Protein AF-A0A7X3Q468-F1 (afdb_monomer)

Foldseek 3Di:
DQEEEEQCQVVSVVVCVVVVPPDYDYHHDDPPCLQDPPPPHPYYDDDDDPCPSNVVSVHDDDDDDDDDDDDDDDDPDDPDPPVVVVVVVVVVVVVVVVVVVVVVVVVVVVVVVPDD

Secondary structure (DSSP, 8-state):
-EEEEES-HHHHHHHHHHTT-SSEEEEE--S-TTT---TT-SEEE---SSSHHHHHTT-----------------SS---S-HHHHHHHHHHHHHHHHHHHHHHHHHHHHHTTS--

Sequence (116 aa):
PVRIAGEFPGLAEEWARELRLPHTASIPIAGASEAFVPEDADILVEGTETGTSLRVNNLRMLDPFLDSTNCVIAATNPRTSRRDLLDMLLDRLREGVRAAAAGEAEAVAQGAQGGA

Structure (mmCIF, N/CA/C/O backbone):
data_AF-A0A7X3Q468-F1
#
_entry.id   AF-A0A7X3Q468-F1
#
loop_
_atom_site.group_PDB
_atom_site.id
_atom_site.type_symbol
_atom_site.label_atom_id
_atom_site.label_alt_id
_atom_site.label_comp_id
_atom_site.label_asym_id
_atom_site.label_entity_id
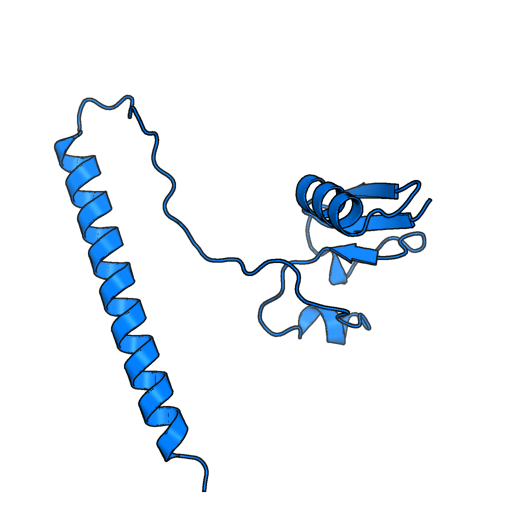_atom_site.label_seq_id
_atom_site.pdbx_PDB_ins_code
_atom_site.Cartn_x
_atom_site.Cartn_y
_atom_site.Cartn_z
_atom_site.occupancy
_atom_site.B_iso_or_equiv
_atom_site.auth_seq_id
_atom_site.auth_comp_id
_atom_site.auth_asym_id
_atom_site.auth_atom_id
_atom_site.pdbx_PDB_model_num
ATOM 1 N N . PRO A 1 1 ? -11.876 9.183 17.957 1.00 88.19 1 PRO A N 1
ATOM 2 C CA . PRO A 1 1 ? -11.430 9.080 16.549 1.00 88.19 1 PRO A CA 1
ATOM 3 C C . PRO A 1 1 ? -11.273 7.601 16.219 1.00 88.19 1 PRO A C 1
ATOM 5 O O . PRO A 1 1 ? -10.890 6.880 17.133 1.00 88.19 1 PRO A O 1
ATOM 8 N N . VAL A 1 2 ? -11.556 7.164 14.991 1.00 94.25 2 VAL A N 1
ATOM 9 C CA . VAL A 1 2 ? -11.207 5.795 14.571 1.00 94.25 2 VAL A CA 1
ATOM 10 C C . VAL A 1 2 ? -9.694 5.729 14.396 1.00 94.25 2 VAL A C 1
ATOM 12 O O . VAL A 1 2 ? -9.128 6.514 13.629 1.00 94.25 2 VAL A O 1
ATOM 15 N N . ARG A 1 3 ? -9.035 4.854 15.148 1.00 95.75 3 ARG A N 1
ATOM 16 C CA . ARG A 1 3 ? -7.579 4.722 15.202 1.00 95.75 3 ARG A CA 1
ATOM 17 C C . ARG A 1 3 ? -7.151 3.578 14.297 1.00 95.75 3 ARG A C 1
ATOM 19 O O . ARG A 1 3 ? -7.456 2.420 14.565 1.00 95.75 3 ARG A O 1
ATOM 26 N N . ILE A 1 4 ? -6.483 3.922 13.204 1.00 95.94 4 ILE A N 1
ATOM 27 C CA . ILE A 1 4 ? -6.081 2.977 12.166 1.00 95.94 4 ILE A CA 1
ATOM 28 C C . ILE A 1 4 ? -4.573 2.807 12.263 1.00 95.94 4 ILE A C 1
ATOM 30 O O . ILE A 1 4 ? -3.833 3.763 12.041 1.00 95.94 4 ILE A O 1
ATOM 34 N N . ALA A 1 5 ? -4.125 1.612 12.617 1.00 96.44 5 ALA A N 1
ATOM 35 C CA . ALA A 1 5 ? -2.715 1.279 12.685 1.00 96.44 5 ALA A CA 1
ATOM 36 C C . ALA A 1 5 ? -2.239 0.592 11.397 1.00 96.44 5 ALA A C 1
ATOM 38 O O . ALA A 1 5 ? -3.041 -0.014 10.687 1.00 96.44 5 ALA A O 1
ATOM 39 N N . GLY A 1 6 ? -0.945 0.671 11.092 1.00 95.25 6 GLY A N 1
ATOM 40 C CA . GLY A 1 6 ? -0.349 -0.080 9.982 1.00 95.25 6 GLY A CA 1
ATOM 41 C C . GLY A 1 6 ? 0.957 0.515 9.464 1.00 95.25 6 GLY A C 1
ATOM 42 O O . GLY A 1 6 ? 1.355 1.615 9.853 1.00 95.25 6 GLY A O 1
ATOM 43 N N . GLU A 1 7 ? 1.612 -0.203 8.551 1.00 94.50 7 GLU A N 1
ATOM 44 C CA . GLU A 1 7 ? 2.857 0.247 7.899 1.00 94.50 7 GLU A CA 1
ATOM 45 C C . GLU A 1 7 ? 2.610 1.252 6.759 1.00 94.50 7 GLU A C 1
ATOM 47 O O . GLU A 1 7 ? 3.532 1.914 6.280 1.00 94.50 7 GLU A O 1
ATOM 52 N N . PHE A 1 8 ? 1.350 1.402 6.335 1.00 92.88 8 PHE A N 1
ATOM 53 C CA . PHE A 1 8 ? 0.954 2.187 5.166 1.00 92.88 8 PHE A CA 1
ATOM 54 C C . PHE A 1 8 ? 0.057 3.377 5.549 1.00 92.88 8 PHE A C 1
ATOM 56 O O . PHE A 1 8 ? -1.129 3.384 5.212 1.00 92.88 8 PHE A O 1
ATOM 63 N N . PRO A 1 9 ? 0.579 4.419 6.227 1.00 91.62 9 PRO A N 1
ATOM 64 C CA . PRO A 1 9 ? -0.243 5.527 6.717 1.00 91.62 9 PRO A CA 1
ATOM 65 C C . PRO A 1 9 ? -1.010 6.245 5.595 1.00 91.62 9 PRO A C 1
ATOM 67 O O . PRO A 1 9 ? -2.167 6.602 5.789 1.00 91.62 9 PRO A O 1
ATOM 70 N N . GLY A 1 10 ? -0.414 6.384 4.403 1.00 93.19 10 GLY A N 1
ATOM 71 C CA . GLY A 1 10 ? -1.095 6.973 3.244 1.00 93.19 10 GLY A CA 1
ATOM 72 C C . GLY A 1 10 ? -2.275 6.137 2.736 1.00 93.19 10 GLY A C 1
ATOM 73 O O . GLY A 1 10 ? -3.328 6.694 2.438 1.00 93.19 10 GLY A O 1
ATOM 74 N N . LEU A 1 11 ? -2.136 4.805 2.700 1.00 93.62 11 LEU A N 1
ATOM 75 C CA . LEU A 1 11 ? -3.239 3.909 2.326 1.00 93.62 11 LEU A CA 1
ATOM 76 C C . LEU A 1 11 ? -4.329 3.889 3.401 1.00 93.62 11 LEU A C 1
ATOM 78 O O . LEU A 1 11 ? -5.507 3.874 3.068 1.00 93.62 11 LEU A O 1
ATOM 82 N N . ALA A 1 12 ? -3.952 3.937 4.681 1.00 92.50 12 ALA A N 1
ATOM 83 C CA . ALA A 1 12 ? -4.903 4.015 5.786 1.00 92.50 12 ALA A CA 1
ATOM 84 C C . ALA A 1 12 ? -5.757 5.293 5.721 1.00 92.50 12 ALA A C 1
ATOM 86 O O . ALA A 1 12 ? -6.974 5.244 5.912 1.00 92.50 12 ALA A O 1
ATOM 87 N N . GLU A 1 13 ? -5.137 6.435 5.420 1.00 91.81 13 GLU A N 1
ATOM 88 C CA . GLU A 1 13 ? -5.839 7.707 5.229 1.00 91.81 13 GLU A CA 1
ATOM 89 C C . GLU A 1 13 ? -6.754 7.685 3.999 1.00 91.81 13 GLU A C 1
ATOM 91 O O . GLU A 1 13 ? -7.897 8.147 4.069 1.00 91.81 13 GLU A O 1
ATOM 96 N N . GLU A 1 14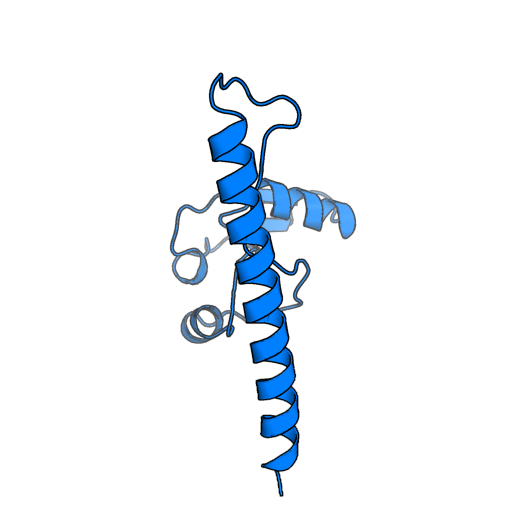 ? -6.281 7.129 2.882 1.00 92.94 14 GLU A N 1
ATOM 97 C CA . GLU A 1 14 ? -7.079 6.976 1.667 1.00 92.94 14 GLU A CA 1
ATOM 98 C C . GLU A 1 14 ? -8.296 6.073 1.89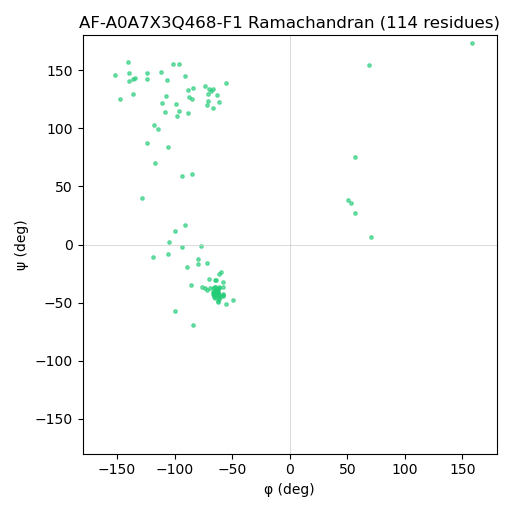1 1.00 92.94 14 GLU A C 1
ATOM 100 O O . GLU A 1 14 ? -9.422 6.492 1.617 1.00 92.94 14 GLU A O 1
ATOM 105 N N . TRP A 1 15 ? -8.094 4.898 2.482 1.00 92.12 15 TRP A N 1
ATOM 106 C CA . TRP A 1 15 ? -9.157 3.960 2.832 1.00 92.12 15 TRP A CA 1
ATOM 107 C C . TRP A 1 15 ? -10.201 4.596 3.765 1.00 92.12 15 TRP A C 1
ATOM 109 O O . TRP A 1 15 ? -11.409 4.507 3.530 1.00 92.12 15 TRP A O 1
ATOM 119 N N . ALA A 1 16 ? -9.753 5.336 4.786 1.00 93.25 16 ALA A N 1
ATOM 120 C CA . ALA A 1 16 ? -10.651 6.050 5.691 1.00 93.25 16 ALA A CA 1
ATOM 121 C C . ALA A 1 16 ? -11.487 7.123 4.972 1.00 93.25 16 ALA A C 1
ATOM 123 O O . ALA A 1 16 ? -12.672 7.307 5.274 1.00 93.25 16 ALA A O 1
ATOM 124 N N . ARG A 1 17 ? -10.877 7.826 4.009 1.00 92.75 17 ARG A N 1
ATOM 125 C CA . ARG A 1 17 ? -11.541 8.832 3.171 1.00 92.75 17 ARG A CA 1
ATOM 126 C C . ARG A 1 17 ? -12.589 8.195 2.260 1.00 92.75 17 ARG A C 1
ATOM 128 O O . ARG A 1 17 ? -13.682 8.750 2.138 1.00 92.75 17 ARG A O 1
ATOM 135 N N . GLU A 1 18 ? -12.288 7.056 1.644 1.00 93.50 18 GLU A N 1
ATOM 136 C CA . GLU A 1 18 ? -13.223 6.322 0.780 1.00 93.50 18 GLU A CA 1
ATOM 137 C C . GLU A 1 18 ? -14.458 5.843 1.546 1.00 93.50 18 GLU A C 1
ATOM 139 O O . GLU A 1 18 ? -15.587 6.034 1.086 1.00 93.50 18 GLU A O 1
ATOM 144 N N . LEU A 1 19 ? -14.259 5.341 2.766 1.00 91.81 19 LEU A N 1
ATOM 145 C CA . LEU A 1 19 ? -15.339 4.947 3.673 1.00 91.81 19 LEU A CA 1
ATOM 146 C C . LEU A 1 19 ? -16.037 6.125 4.366 1.00 91.81 19 LEU A C 1
ATOM 148 O O . LEU A 1 19 ? -16.995 5.923 5.113 1.00 91.81 19 LEU A O 1
ATOM 152 N N . ARG A 1 20 ? -15.588 7.363 4.115 1.00 94.62 20 ARG A N 1
ATOM 153 C CA . ARG A 1 20 ? -16.108 8.596 4.729 1.00 94.62 20 ARG A CA 1
ATOM 154 C C . ARG A 1 20 ? -16.133 8.526 6.258 1.00 94.62 20 ARG A C 1
ATOM 156 O O . ARG A 1 20 ? -17.051 9.061 6.883 1.00 94.62 20 ARG A O 1
ATOM 163 N N . LEU A 1 21 ? -15.137 7.873 6.856 1.00 91.62 21 LEU A N 1
ATOM 164 C CA . LEU A 1 21 ? -15.037 7.747 8.305 1.00 91.62 21 LEU A CA 1
ATOM 165 C C . LEU A 1 21 ? -14.778 9.133 8.918 1.00 91.62 21 LEU A C 1
ATOM 167 O O . LEU A 1 21 ? -13.751 9.754 8.627 1.00 91.62 21 LEU A O 1
ATOM 171 N N . PRO A 1 22 ? -15.689 9.663 9.755 1.00 85.00 22 PRO A N 1
ATOM 172 C CA . PRO A 1 22 ? -15.467 10.943 10.405 1.00 85.00 22 PRO A CA 1
ATOM 173 C C . PRO A 1 22 ? -14.427 10.783 11.519 1.00 85.00 22 PRO A C 1
ATOM 175 O O . PRO A 1 22 ? -14.503 9.857 12.322 1.00 85.00 22 PRO A O 1
ATOM 178 N N . HIS A 1 23 ? -13.492 11.731 11.608 1.00 90.94 23 HIS A N 1
ATOM 179 C CA . HIS A 1 23 ? -12.481 11.803 12.670 1.00 90.94 23 HIS A CA 1
ATOM 180 C C . HIS A 1 23 ? -11.614 10.538 12.793 1.00 90.94 23 HIS A C 1
ATOM 182 O O . HIS A 1 23 ? -11.756 9.770 13.745 1.00 90.94 23 HIS A O 1
ATOM 188 N N . THR A 1 24 ? -10.674 10.349 11.869 1.00 94.19 24 THR A N 1
ATOM 189 C CA . THR A 1 24 ? -9.694 9.254 11.907 1.00 94.19 24 THR A CA 1
ATOM 190 C C . THR A 1 24 ? -8.325 9.722 12.400 1.00 94.19 24 THR A C 1
ATOM 192 O O . THR A 1 24 ? -7.996 10.908 12.336 1.00 94.19 24 THR A O 1
ATOM 195 N N . ALA A 1 25 ? -7.536 8.795 12.940 1.00 94.31 25 ALA A N 1
ATOM 196 C CA . ALA A 1 25 ? -6.141 9.013 13.301 1.00 94.31 25 ALA A CA 1
ATOM 197 C C . ALA A 1 25 ? -5.307 7.810 12.853 1.00 94.31 25 ALA A C 1
ATOM 199 O O . ALA A 1 25 ? -5.659 6.673 13.160 1.00 94.31 25 ALA A O 1
ATOM 200 N N . SER A 1 26 ? -4.209 8.074 12.148 1.00 94.12 26 SER A N 1
ATOM 201 C CA . SER A 1 26 ? -3.268 7.048 11.698 1.00 94.12 26 SER A CA 1
ATOM 202 C C . SER A 1 26 ? -2.191 6.797 12.761 1.00 94.12 26 SER A C 1
ATOM 204 O O . SER A 1 26 ? -1.632 7.753 13.307 1.00 94.12 26 SER A O 1
ATOM 206 N N . ILE A 1 27 ? -1.916 5.527 13.071 1.00 95.38 27 ILE A N 1
ATOM 207 C CA . ILE A 1 27 ? -0.845 5.085 13.975 1.00 95.38 27 ILE A CA 1
ATOM 208 C C . ILE A 1 27 ? 0.183 4.299 13.147 1.00 95.38 27 ILE A C 1
ATOM 210 O O . ILE A 1 27 ? -0.040 3.123 12.851 1.00 95.38 27 ILE A O 1
ATOM 214 N N . PRO A 1 28 ? 1.308 4.912 12.748 1.00 94.44 28 PRO A N 1
ATOM 215 C CA . PRO A 1 28 ? 2.307 4.217 11.951 1.00 94.44 28 PRO A CA 1
ATOM 216 C C . PRO A 1 28 ? 2.994 3.121 12.773 1.00 94.44 28 PRO A C 1
ATOM 218 O O . PRO A 1 28 ? 3.452 3.370 13.890 1.00 94.44 28 PRO A O 1
ATOM 221 N N . ILE A 1 29 ? 3.102 1.928 12.192 1.00 94.38 29 ILE A N 1
ATOM 222 C CA . ILE A 1 29 ? 3.896 0.808 12.709 1.00 94.38 29 ILE A CA 1
ATOM 223 C C . ILE A 1 29 ? 5.075 0.576 11.755 1.00 94.38 29 ILE A C 1
ATOM 225 O O . ILE A 1 29 ? 4.969 0.841 10.560 1.00 94.38 29 ILE A O 1
ATOM 229 N N . ALA A 1 30 ? 6.210 0.116 12.279 1.00 89.94 30 ALA A N 1
ATOM 230 C CA . ALA A 1 30 ? 7.370 -0.254 11.476 1.00 89.94 30 ALA A CA 1
ATOM 231 C C . ALA A 1 30 ? 7.671 -1.745 11.659 1.00 89.94 30 ALA A C 1
ATOM 233 O O . ALA A 1 30 ? 8.258 -2.126 12.674 1.00 89.94 30 ALA A O 1
ATOM 234 N N . GLY A 1 31 ? 7.301 -2.556 10.666 1.00 88.00 31 GLY A N 1
ATOM 235 C CA . GLY A 1 31 ? 7.471 -4.004 10.681 1.00 88.00 31 GLY A CA 1
ATOM 236 C C . GLY A 1 31 ? 6.586 -4.735 11.696 1.00 88.00 31 GLY A C 1
ATOM 237 O O . GLY A 1 31 ? 6.225 -4.204 12.748 1.00 88.00 31 GLY A O 1
ATOM 238 N N . ALA A 1 32 ? 6.308 -6.007 11.403 1.00 88.25 32 ALA A N 1
ATOM 239 C CA . ALA A 1 32 ? 5.602 -6.936 12.292 1.00 88.25 32 ALA A CA 1
ATOM 240 C C . ALA A 1 32 ? 4.284 -6.367 12.852 1.00 88.25 32 ALA A C 1
ATOM 242 O O . ALA A 1 32 ? 3.947 -6.587 14.022 1.00 88.25 32 ALA A O 1
ATOM 243 N N . SER A 1 33 ? 3.542 -5.624 12.031 1.00 90.94 33 SER A N 1
ATOM 244 C CA . SER A 1 33 ? 2.324 -4.936 12.447 1.00 90.94 33 SER A CA 1
ATOM 245 C C . SER A 1 33 ? 1.233 -5.870 12.948 1.00 90.94 33 SER A C 1
ATOM 247 O O . SER A 1 33 ? 0.471 -5.462 13.823 1.00 90.94 33 SER A O 1
ATOM 249 N N . GLU A 1 34 ? 1.200 -7.135 12.523 1.00 92.50 34 GLU A N 1
ATOM 250 C CA . GLU A 1 34 ? 0.255 -8.112 13.072 1.00 92.50 34 GLU A CA 1
ATOM 251 C C . GLU A 1 34 ? 0.573 -8.511 14.517 1.00 92.50 34 GLU A C 1
ATOM 253 O O . GLU A 1 34 ? -0.337 -8.846 15.269 1.00 92.50 34 GLU A O 1
ATOM 258 N N . ALA A 1 35 ? 1.850 -8.488 14.912 1.00 92.19 35 ALA A N 1
ATOM 259 C CA . ALA A 1 35 ? 2.296 -8.887 16.250 1.00 92.19 35 ALA A CA 1
ATOM 260 C C . ALA A 1 35 ? 2.293 -7.726 17.257 1.00 92.19 35 ALA A C 1
ATOM 262 O O . ALA A 1 35 ? 2.291 -7.956 18.467 1.00 92.19 35 ALA A O 1
ATOM 263 N N . PHE A 1 36 ? 2.299 -6.485 16.764 1.00 91.88 36 PHE A N 1
ATOM 264 C CA . PHE A 1 36 ? 2.429 -5.274 17.576 1.00 91.88 36 PHE A CA 1
ATOM 265 C C . PHE A 1 36 ? 1.324 -4.255 17.286 1.00 91.88 36 PHE A C 1
ATOM 267 O O . PHE A 1 36 ? 1.579 -3.051 17.245 1.00 91.88 36 PHE A O 1
ATOM 274 N N . VAL A 1 37 ? 0.087 -4.728 17.104 1.00 95.00 37 VAL A N 1
ATOM 275 C CA . VAL A 1 37 ? -1.082 -3.843 17.019 1.00 95.00 37 VAL A CA 1
ATOM 276 C C . VAL A 1 37 ? -1.213 -3.068 18.339 1.00 95.00 37 VAL A C 1
ATOM 278 O O . VAL A 1 37 ? -1.313 -3.700 19.396 1.00 95.00 37 VAL A O 1
ATOM 281 N N . PRO A 1 38 ? -1.207 -1.721 18.318 1.0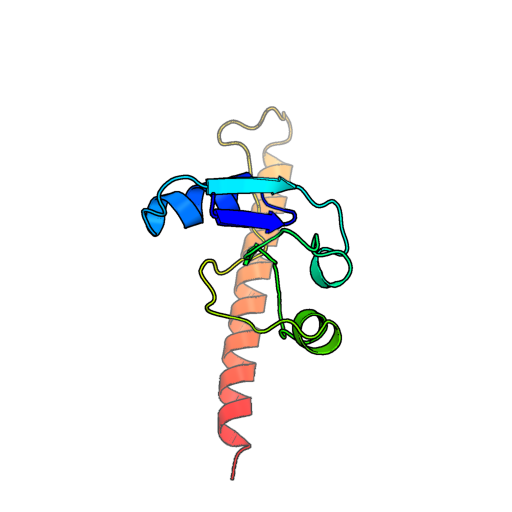0 94.69 38 PRO A N 1
ATOM 282 C CA . PRO A 1 38 ? -1.449 -0.920 19.510 1.00 94.69 38 PRO A CA 1
ATOM 283 C C . PRO A 1 38 ? -2.783 -1.290 20.157 1.00 94.69 38 PRO A C 1
ATOM 285 O O . PRO A 1 38 ? -3.784 -1.469 19.467 1.00 94.69 38 PRO A O 1
ATOM 288 N N . GLU A 1 39 ? -2.814 -1.366 21.486 1.00 94.12 39 GLU A N 1
ATOM 289 C CA . GLU A 1 39 ? -4.026 -1.718 22.243 1.00 94.12 39 GLU A CA 1
ATOM 290 C C . GLU A 1 39 ? -5.190 -0.744 22.013 1.00 94.12 39 GLU A C 1
ATOM 292 O O . GLU A 1 39 ? -6.353 -1.094 22.201 1.00 94.12 39 GLU A O 1
ATOM 297 N N . ASP A 1 40 ? -4.866 0.484 21.614 1.00 94.62 40 ASP A N 1
ATOM 298 C CA . ASP A 1 40 ? -5.803 1.560 21.341 1.00 94.62 40 ASP A CA 1
ATOM 299 C C . ASP A 1 40 ? -6.088 1.735 19.841 1.00 94.62 40 ASP A C 1
ATOM 301 O O . ASP A 1 40 ? -6.670 2.746 19.450 1.00 94.62 40 ASP A O 1
ATOM 305 N N . ALA A 1 41 ? -5.676 0.793 18.989 1.00 95.75 41 ALA A N 1
ATOM 306 C CA . ALA A 1 41 ? -6.065 0.758 17.586 1.00 95.75 41 ALA A CA 1
ATOM 307 C C . ALA A 1 41 ? -7.423 0.060 17.416 1.00 95.75 41 ALA A C 1
ATOM 309 O O . ALA A 1 41 ? -7.662 -1.015 17.962 1.00 95.75 41 ALA A O 1
ATOM 310 N N . ASP A 1 42 ? -8.299 0.651 16.607 1.00 94.50 42 ASP A N 1
ATOM 311 C CA . ASP A 1 42 ? -9.582 0.049 16.237 1.00 94.50 42 ASP A CA 1
ATOM 312 C C . ASP A 1 42 ? -9.429 -0.891 15.029 1.00 94.50 42 ASP A C 1
ATOM 314 O O . ASP A 1 42 ? -10.146 -1.884 14.905 1.00 94.50 42 ASP A O 1
ATOM 318 N N . ILE A 1 43 ? -8.527 -0.547 14.100 1.00 94.06 43 ILE A N 1
ATOM 319 C CA . ILE A 1 43 ? -8.359 -1.214 12.801 1.00 94.06 43 ILE A CA 1
ATOM 320 C C . ILE A 1 43 ? -6.871 -1.334 12.476 1.00 94.06 43 ILE A C 1
ATOM 322 O O . ILE A 1 43 ? -6.114 -0.390 12.698 1.00 94.06 43 ILE A O 1
ATOM 326 N N . LEU A 1 44 ? -6.470 -2.471 11.902 1.00 95.31 44 LEU A N 1
ATOM 327 C CA . LEU A 1 44 ? -5.149 -2.672 11.311 1.00 95.31 44 LEU A CA 1
ATOM 328 C C . LEU A 1 44 ? -5.256 -2.704 9.779 1.00 95.31 44 LEU A C 1
ATOM 330 O O . LEU A 1 44 ? -6.029 -3.489 9.230 1.00 95.31 44 LEU A O 1
ATOM 334 N N . VAL A 1 45 ? -4.448 -1.889 9.101 1.00 94.69 45 VAL A N 1
ATOM 335 C CA . VAL A 1 45 ? -4.181 -1.982 7.661 1.00 94.69 45 VAL A CA 1
ATOM 336 C C . VAL A 1 45 ? -2.884 -2.761 7.466 1.00 94.69 45 VAL A C 1
ATOM 338 O O . VAL A 1 45 ? -1.815 -2.297 7.861 1.00 94.69 45 VAL A O 1
ATOM 341 N N . GLU A 1 46 ? -2.995 -3.935 6.848 1.00 93.31 46 GLU A N 1
ATOM 342 C CA . GLU A 1 46 ? -1.910 -4.905 6.692 1.00 93.31 46 GLU A CA 1
ATOM 343 C C . GLU A 1 46 ? -1.881 -5.475 5.271 1.00 93.31 46 GLU A C 1
ATOM 345 O O . GLU A 1 46 ? -2.931 -5.740 4.679 1.00 93.31 46 GLU A O 1
ATOM 350 N N . GLY A 1 47 ? -0.678 -5.705 4.744 1.00 92.75 47 GLY A N 1
ATOM 351 C CA . GLY A 1 47 ? -0.481 -6.485 3.530 1.00 92.75 47 GLY A CA 1
ATOM 352 C C . GLY A 1 47 ? -0.427 -7.971 3.872 1.00 92.75 47 GLY A C 1
ATOM 353 O O . GLY A 1 47 ? 0.390 -8.401 4.676 1.00 92.75 47 GLY A O 1
ATOM 354 N N . THR A 1 48 ? -1.270 -8.795 3.250 1.00 92.06 48 THR A N 1
ATOM 355 C CA . THR A 1 48 ? -1.246 -10.242 3.499 1.00 92.06 48 THR A CA 1
ATOM 356 C C . THR A 1 48 ? -1.447 -11.044 2.224 1.00 92.06 48 THR A C 1
ATOM 358 O O . THR A 1 48 ? -2.160 -10.622 1.321 1.00 92.06 48 THR A O 1
ATOM 361 N N . GLU A 1 49 ? -0.812 -12.214 2.164 1.00 90.56 49 GLU A N 1
ATOM 362 C CA . GLU A 1 49 ? -0.927 -13.146 1.038 1.00 90.56 49 GLU A CA 1
ATOM 363 C C . GLU A 1 49 ? -1.912 -14.275 1.367 1.00 90.56 49 GLU A C 1
ATOM 365 O O . GLU A 1 49 ? -2.924 -14.455 0.699 1.00 90.56 49 GLU A O 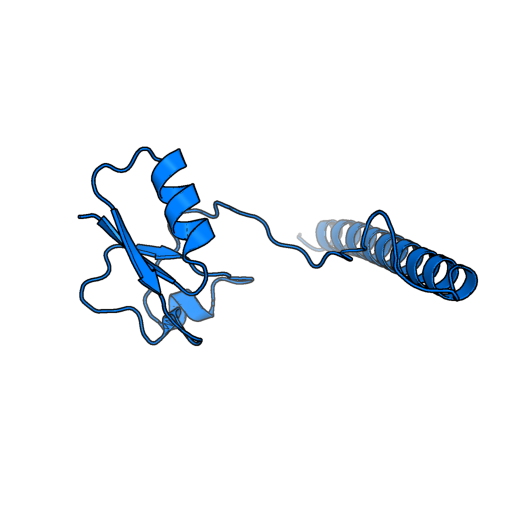1
ATOM 370 N N . THR A 1 50 ? -1.655 -15.016 2.451 1.00 89.12 50 THR A N 1
ATOM 371 C CA . THR A 1 50 ? -2.488 -16.164 2.863 1.00 89.12 50 THR A CA 1
ATOM 372 C C . THR A 1 50 ? -3.369 -15.882 4.081 1.00 89.12 50 THR A C 1
ATOM 374 O O . THR A 1 50 ? -4.155 -16.740 4.481 1.00 89.12 50 THR A O 1
ATOM 377 N N . GLY A 1 51 ? -3.201 -14.732 4.744 1.00 90.88 51 GLY A N 1
ATOM 378 C CA . GLY A 1 51 ? -3.857 -14.428 6.022 1.00 90.88 51 GLY A CA 1
ATOM 379 C C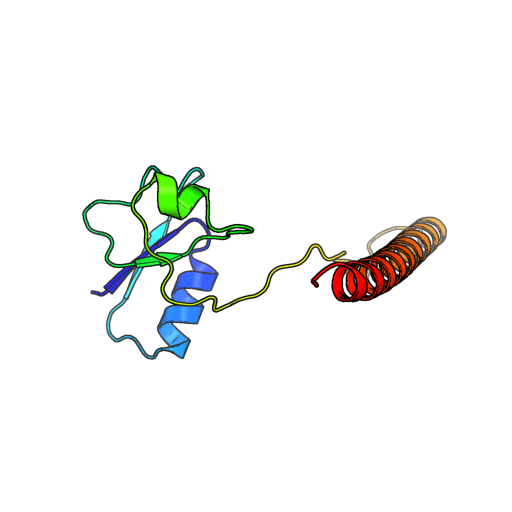 . GLY A 1 51 ? -3.340 -15.239 7.220 1.00 90.88 51 GLY A C 1
ATOM 380 O O . GLY A 1 51 ? -3.901 -15.155 8.315 1.00 90.88 51 GLY A O 1
ATOM 381 N N . THR A 1 52 ? -2.281 -16.043 7.055 1.00 92.12 52 THR A N 1
ATOM 382 C CA . THR A 1 52 ? -1.775 -16.914 8.130 1.00 92.12 52 THR A CA 1
ATOM 383 C C . THR A 1 52 ? -1.210 -16.117 9.309 1.00 92.12 52 THR A C 1
ATOM 385 O O . THR A 1 52 ? -1.519 -16.461 10.452 1.00 92.12 52 THR A O 1
ATOM 388 N N . SER A 1 53 ? -0.446 -15.045 9.056 1.00 92.12 53 SER A N 1
ATOM 389 C CA . SER A 1 53 ? 0.106 -14.173 10.109 1.00 92.12 53 SER A CA 1
ATOM 390 C C . SER A 1 53 ? -1.002 -13.522 10.939 1.00 92.12 53 SER A C 1
ATOM 392 O O . SER A 1 53 ? -0.957 -13.579 12.167 1.00 92.12 53 SER A O 1
ATOM 394 N N . LEU A 1 54 ? -2.046 -13.004 10.283 1.00 93.94 54 LEU A N 1
ATOM 395 C CA . LEU A 1 54 ? -3.218 -12.417 10.938 1.00 93.94 54 LEU A CA 1
ATOM 396 C C . LEU A 1 54 ? -3.867 -13.406 11.911 1.00 93.94 54 LEU A C 1
ATOM 398 O O . LEU A 1 54 ? -4.059 -13.095 13.084 1.00 93.94 54 LEU A O 1
ATOM 402 N N . ARG A 1 55 ? -4.147 -14.630 11.450 1.00 93.75 55 ARG A N 1
ATOM 403 C CA . ARG A 1 55 ? -4.821 -15.647 12.268 1.00 93.75 55 ARG A CA 1
ATOM 404 C C . ARG A 1 55 ? -3.991 -16.081 13.476 1.00 93.75 55 ARG A C 1
ATOM 406 O O . ARG A 1 55 ? -4.559 -16.280 14.545 1.00 93.75 55 ARG A O 1
ATOM 413 N N . VAL A 1 56 ? -2.672 -16.230 13.322 1.00 95.62 56 VAL A N 1
ATOM 414 C CA . VAL A 1 56 ? -1.773 -16.575 14.442 1.00 95.62 56 VAL A CA 1
ATOM 415 C C . VAL A 1 56 ? -1.742 -15.464 15.495 1.00 95.62 56 VAL A C 1
ATOM 417 O O . VAL A 1 56 ? -1.622 -15.759 16.681 1.00 95.62 56 VAL A O 1
ATOM 420 N N . ASN A 1 57 ? -1.931 -14.210 15.081 1.00 94.31 57 ASN A N 1
ATOM 421 C CA . ASN A 1 57 ? -2.023 -13.056 15.974 1.00 94.31 57 ASN A CA 1
ATOM 422 C C . ASN A 1 57 ? -3.462 -12.732 16.421 1.00 94.31 57 ASN A C 1
ATOM 424 O O . ASN A 1 57 ? -3.724 -11.646 16.928 1.00 94.31 57 ASN A O 1
ATOM 428 N N . ASN A 1 58 ? -4.408 -13.668 16.269 1.00 94.06 58 ASN A N 1
ATOM 429 C CA . ASN A 1 58 ? -5.822 -13.497 16.637 1.00 94.06 58 ASN A CA 1
ATOM 430 C C . ASN A 1 58 ? -6.516 -12.300 15.960 1.00 94.06 58 ASN A C 1
ATOM 432 O O . ASN A 1 58 ? -7.497 -11.766 16.480 1.00 94.06 58 ASN A O 1
ATOM 436 N N . LEU A 1 59 ? -6.039 -11.903 14.782 1.00 94.75 59 LEU A N 1
ATOM 437 C CA . LEU A 1 59 ? -6.663 -10.879 13.958 1.00 94.75 59 LEU A CA 1
ATOM 438 C C . LEU A 1 59 ? -7.653 -11.519 12.988 1.00 94.75 59 LEU A C 1
ATOM 440 O O . LEU A 1 59 ? -7.446 -12.617 12.462 1.00 94.75 59 LEU A O 1
ATOM 444 N N . ARG A 1 60 ? -8.741 -10.798 12.728 1.00 92.62 60 ARG A N 1
ATOM 445 C CA . ARG A 1 60 ? -9.754 -11.180 11.749 1.00 92.62 60 ARG A CA 1
ATOM 446 C C . ARG A 1 60 ? -9.694 -10.217 10.572 1.00 92.62 60 ARG A C 1
ATOM 448 O O . ARG A 1 60 ? -9.912 -9.024 10.749 1.00 92.62 60 ARG A O 1
ATOM 455 N N . MET A 1 61 ? -9.466 -10.754 9.376 1.00 92.06 61 MET A N 1
ATOM 456 C CA . MET A 1 61 ? -9.619 -9.990 8.139 1.00 92.06 61 MET A CA 1
ATOM 457 C C . MET A 1 61 ? -11.082 -9.556 7.985 1.00 92.06 61 MET A C 1
ATOM 459 O O . MET A 1 61 ? -11.988 -10.385 8.115 1.00 92.06 61 MET A O 1
ATOM 463 N N . LEU A 1 62 ? -11.292 -8.259 7.753 1.00 90.69 62 L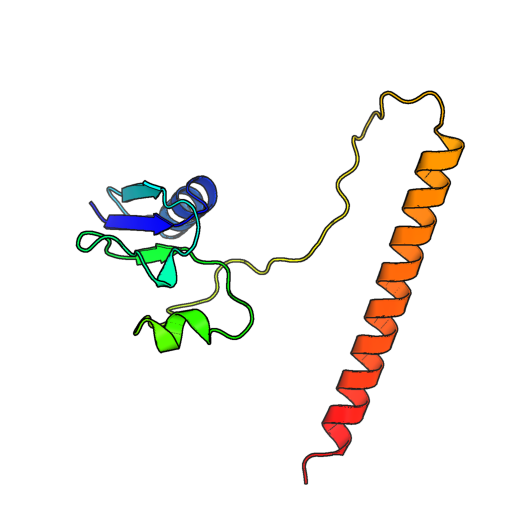EU A N 1
ATOM 464 C CA . LEU A 1 62 ? -12.609 -7.699 7.458 1.00 90.69 62 LEU A CA 1
ATOM 465 C C . LEU A 1 62 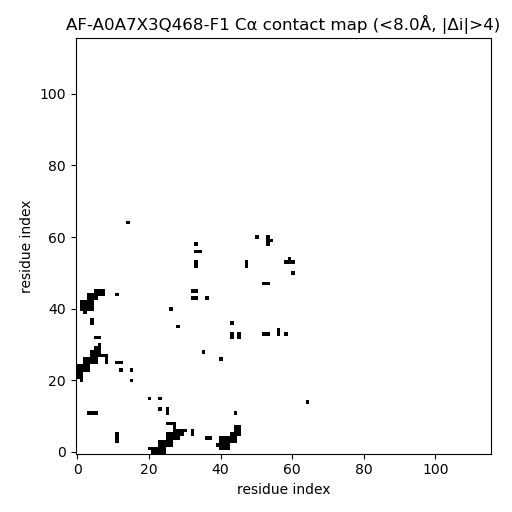? -12.907 -7.854 5.972 1.00 90.69 62 LEU A C 1
ATOM 467 O O . LEU A 1 62 ? -13.721 -8.699 5.631 1.00 90.69 62 LEU A O 1
ATOM 471 N N . ASP A 1 63 ? -12.188 -7.113 5.129 1.00 86.25 63 ASP A N 1
ATOM 472 C CA . ASP A 1 63 ? -12.249 -7.203 3.671 1.00 86.25 63 ASP A CA 1
ATOM 473 C C . ASP A 1 63 ? -10.901 -6.778 3.060 1.00 86.25 63 ASP A C 1
ATOM 475 O O . ASP A 1 63 ? -10.245 -5.876 3.599 1.00 86.25 63 ASP A O 1
ATOM 479 N N . PRO A 1 64 ? -10.476 -7.382 1.935 1.00 90.69 64 PRO A N 1
ATOM 480 C CA . PRO A 1 64 ? -9.409 -6.829 1.113 1.00 90.69 64 PRO A CA 1
ATOM 481 C C . PRO A 1 64 ? -9.905 -5.552 0.420 1.00 90.69 64 PRO A C 1
ATOM 483 O O . PRO A 1 64 ? -10.999 -5.526 -0.141 1.00 90.69 64 PRO A O 1
ATOM 486 N N . PHE A 1 65 ? -9.101 -4.489 0.445 1.00 89.75 65 PHE A N 1
ATOM 487 C CA . PHE A 1 65 ? -9.438 -3.218 -0.216 1.00 89.75 65 PHE A CA 1
ATOM 488 C C . PHE A 1 65 ? -8.439 -2.812 -1.309 1.00 89.75 65 PHE A C 1
ATOM 490 O O . PHE A 1 65 ? -8.709 -1.888 -2.072 1.00 89.75 65 PHE A O 1
ATOM 497 N N . LEU A 1 66 ? -7.295 -3.496 -1.397 1.00 92.19 66 LEU A N 1
ATOM 498 C CA . LEU A 1 66 ? -6.265 -3.261 -2.401 1.00 92.19 66 LEU A CA 1
ATOM 499 C C . LEU A 1 66 ? -5.571 -4.581 -2.741 1.00 92.19 66 LEU A C 1
ATOM 501 O O . LEU A 1 66 ? -5.007 -5.225 -1.858 1.00 92.19 66 LEU A O 1
ATOM 505 N N . ASP A 1 67 ? -5.549 -4.929 -4.025 1.00 92.19 67 ASP A N 1
ATOM 506 C CA . ASP A 1 67 ? -4.688 -5.990 -4.541 1.00 92.19 67 ASP A CA 1
ATOM 507 C C . ASP A 1 67 ? -3.319 -5.407 -4.901 1.00 92.19 67 ASP A C 1
ATOM 509 O O . ASP A 1 67 ? -3.213 -4.431 -5.650 1.00 92.19 67 ASP A O 1
ATOM 513 N N . SER A 1 68 ? -2.257 -6.010 -4.369 1.00 91.50 68 SER A N 1
ATOM 514 C CA . SER A 1 68 ? -0.880 -5.597 -4.637 1.00 91.50 68 SER A CA 1
ATOM 515 C C . SER A 1 68 ? -0.179 -6.593 -5.551 1.00 91.50 68 SER A C 1
ATOM 517 O O . SER A 1 68 ? -0.335 -7.806 -5.426 1.00 91.50 68 SER A O 1
ATOM 519 N N . THR A 1 69 ? 0.637 -6.072 -6.463 1.00 90.12 69 THR A N 1
ATOM 520 C CA . THR A 1 69 ? 1.532 -6.872 -7.296 1.00 90.12 69 THR A CA 1
ATOM 521 C C . THR A 1 69 ? 2.869 -6.165 -7.469 1.00 90.12 69 THR A C 1
ATOM 523 O O . THR A 1 69 ? 2.975 -4.939 -7.362 1.00 90.12 69 THR A O 1
ATOM 526 N N . ASN A 1 70 ? 3.905 -6.940 -7.770 1.00 89.69 70 ASN A N 1
ATOM 527 C CA . ASN A 1 70 ? 5.214 -6.393 -8.082 1.00 89.69 70 ASN A CA 1
ATOM 528 C C . ASN A 1 70 ? 5.169 -5.708 -9.450 1.00 89.69 70 ASN A C 1
ATOM 530 O O . ASN A 1 70 ? 4.854 -6.330 -10.464 1.00 89.69 70 ASN A O 1
ATOM 534 N N . CYS A 1 71 ? 5.528 -4.427 -9.491 1.00 90.25 71 CYS A N 1
ATOM 535 C CA . CYS A 1 71 ? 5.565 -3.653 -10.724 1.00 90.25 71 CYS A CA 1
ATOM 536 C C . CYS A 1 71 ? 6.947 -3.038 -10.968 1.00 90.25 71 CYS A C 1
ATOM 538 O O . CYS A 1 71 ? 7.678 -2.673 -10.048 1.00 90.25 71 CYS A O 1
ATOM 540 N N . VAL A 1 72 ? 7.305 -2.913 -12.247 1.00 90.56 72 VAL A N 1
ATOM 541 C CA . VAL A 1 72 ? 8.503 -2.184 -12.671 1.00 90.56 72 VAL A CA 1
ATOM 542 C C . VAL A 1 72 ? 8.123 -0.722 -12.856 1.00 90.56 72 VAL A C 1
ATOM 544 O O . VAL A 1 72 ? 7.373 -0.383 -13.770 1.00 90.56 72 VAL A O 1
ATOM 547 N N . ILE A 1 73 ? 8.669 0.149 -12.010 1.00 91.69 73 ILE A N 1
ATOM 548 C CA . ILE A 1 73 ? 8.482 1.597 -12.115 1.00 91.69 73 ILE A CA 1
ATOM 549 C C . ILE A 1 73 ? 9.710 2.198 -12.801 1.00 91.69 73 ILE A C 1
ATOM 551 O O . ILE A 1 73 ? 10.834 2.068 -12.319 1.00 91.69 73 ILE A O 1
ATOM 555 N N . ALA A 1 74 ? 9.495 2.873 -13.930 1.00 89.44 74 ALA A N 1
ATOM 556 C CA . ALA A 1 74 ? 10.540 3.557 -14.683 1.00 89.44 74 ALA A CA 1
ATOM 557 C C . ALA A 1 74 ? 10.186 5.035 -14.875 1.00 89.44 74 ALA A C 1
ATOM 559 O O . ALA A 1 74 ? 9.030 5.391 -15.099 1.00 89.44 74 ALA A O 1
ATOM 560 N N . ALA A 1 75 ? 11.193 5.907 -14.803 1.00 90.25 75 ALA A N 1
ATOM 561 C CA . ALA A 1 75 ? 11.000 7.332 -15.040 1.00 90.25 75 ALA A CA 1
ATOM 562 C C . ALA A 1 75 ? 10.613 7.592 -16.503 1.00 90.25 75 ALA A C 1
ATOM 564 O O . ALA A 1 75 ? 11.300 7.126 -17.412 1.00 90.25 75 ALA A O 1
ATOM 565 N N . THR A 1 76 ? 9.590 8.421 -16.733 1.00 89.06 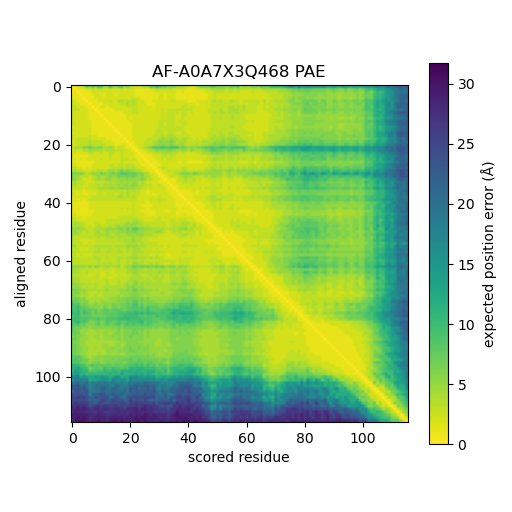76 THR A N 1
ATOM 566 C CA . THR A 1 76 ? 9.153 8.819 -18.086 1.00 89.06 76 THR A CA 1
ATOM 567 C C . THR A 1 76 ? 10.272 9.489 -18.886 1.00 89.06 76 THR A C 1
ATOM 569 O O . THR A 1 76 ? 10.350 9.340 -20.101 1.00 89.06 76 THR A O 1
ATOM 572 N N . ASN A 1 77 ? 11.168 10.212 -18.205 1.00 91.38 77 ASN A N 1
ATOM 573 C CA . ASN A 1 77 ? 12.370 10.786 -18.800 1.00 91.38 77 ASN A CA 1
ATOM 574 C C . ASN A 1 77 ? 13.622 10.303 -18.044 1.00 91.38 77 ASN A C 1
ATOM 576 O O . ASN A 1 77 ? 14.058 10.958 -17.089 1.00 91.38 77 ASN A O 1
ATOM 580 N N . PRO A 1 78 ? 14.188 9.144 -18.420 1.00 90.38 78 PRO A N 1
ATOM 581 C CA . PRO A 1 78 ? 15.297 8.548 -17.694 1.00 90.38 78 PRO A CA 1
ATOM 582 C C . PRO A 1 78 ? 16.581 9.360 -17.902 1.00 90.38 78 PRO A C 1
ATOM 584 O O . PRO A 1 78 ? 16.990 9.651 -19.028 1.00 90.38 78 PRO A O 1
ATOM 587 N N . ARG A 1 79 ? 17.254 9.704 -16.800 1.00 91.81 79 ARG A N 1
ATOM 588 C CA . ARG A 1 79 ? 18.534 10.431 -16.811 1.00 91.81 79 ARG A CA 1
ATOM 589 C C . ARG A 1 79 ? 19.711 9.470 -16.993 1.00 91.81 79 ARG A C 1
ATOM 591 O O . ARG A 1 79 ? 20.565 9.352 -16.123 1.00 91.81 79 ARG A O 1
ATOM 598 N N . THR A 1 80 ? 19.739 8.759 -18.116 1.00 91.19 80 THR A N 1
ATOM 599 C CA . THR A 1 80 ? 20.831 7.844 -18.478 1.00 91.19 80 THR A CA 1
ATOM 600 C C . THR A 1 80 ? 21.250 8.047 -19.929 1.00 91.19 80 THR A C 1
ATOM 602 O O . THR A 1 80 ? 20.415 8.296 -20.799 1.00 91.19 80 THR A O 1
ATOM 605 N N . SER A 1 81 ? 22.549 7.926 -20.199 1.00 93.75 81 SER A N 1
ATOM 606 C CA . SER A 1 81 ? 23.084 7.846 -21.563 1.00 93.75 81 SER A CA 1
ATOM 607 C C . SER A 1 81 ? 22.942 6.442 -22.164 1.00 93.75 81 SER A C 1
ATOM 609 O O . SER A 1 81 ? 23.012 6.290 -23.379 1.00 93.75 81 SER A O 1
ATOM 611 N N . ARG A 1 82 ? 22.701 5.422 -21.329 1.00 94.25 82 ARG A N 1
ATOM 612 C CA . ARG A 1 82 ? 22.578 4.006 -21.708 1.00 94.25 82 ARG A CA 1
ATOM 613 C C . ARG A 1 82 ? 21.123 3.605 -21.955 1.00 94.25 82 ARG A C 1
ATOM 615 O O . ARG A 1 82 ? 20.581 2.750 -21.256 1.00 94.25 82 ARG A O 1
ATOM 622 N N . ARG A 1 83 ? 20.461 4.279 -22.902 1.00 93.31 83 ARG A N 1
ATOM 623 C CA . ARG A 1 83 ? 19.057 3.978 -23.252 1.00 93.31 83 ARG A CA 1
ATOM 624 C C . ARG A 1 83 ? 18.908 2.578 -23.850 1.00 93.31 83 ARG A C 1
ATOM 626 O O . ARG A 1 83 ? 17.983 1.874 -23.484 1.00 93.31 83 ARG A O 1
ATOM 633 N N . ASP A 1 84 ? 19.892 2.155 -24.640 1.00 96.12 84 ASP A N 1
ATOM 634 C CA . ASP A 1 84 ? 20.028 0.798 -25.184 1.00 96.12 84 ASP A CA 1
ATOM 635 C C . ASP A 1 84 ? 19.872 -0.286 -24.108 1.00 96.12 84 ASP A C 1
ATOM 637 O O . ASP A 1 84 ? 19.118 -1.245 -24.262 1.00 96.12 84 ASP A O 1
ATOM 641 N N . LEU A 1 85 ? 20.575 -0.109 -22.989 1.00 96.25 85 LEU A N 1
ATOM 642 C CA . LEU A 1 85 ? 20.577 -1.068 -21.896 1.00 96.25 85 LEU A CA 1
ATOM 643 C C . LEU A 1 85 ? 19.263 -1.032 -21.111 1.00 96.25 85 LEU A C 1
ATOM 645 O O . LEU A 1 85 ? 18.783 -2.081 -20.683 1.00 96.25 85 LEU A O 1
ATOM 649 N N . LEU A 1 86 ? 18.694 0.164 -20.921 1.00 94.88 86 LEU A N 1
ATOM 650 C CA . LEU A 1 86 ? 17.398 0.336 -20.270 1.00 94.88 86 LEU A CA 1
ATOM 651 C C . LEU A 1 86 ? 16.294 -0.360 -21.071 1.00 94.88 86 LEU A C 1
ATOM 653 O O . LEU A 1 86 ? 15.540 -1.139 -20.497 1.00 94.88 86 LEU A O 1
ATOM 657 N N . ASP A 1 87 ? 16.241 -0.127 -22.381 1.00 94.19 87 ASP A N 1
ATOM 658 C CA . ASP A 1 87 ? 15.242 -0.730 -23.263 1.00 94.19 87 ASP A CA 1
ATOM 659 C C . ASP A 1 87 ? 15.382 -2.257 -23.271 1.00 94.19 87 ASP A C 1
ATOM 661 O O . ASP A 1 87 ? 14.407 -2.970 -23.038 1.00 94.19 87 ASP A O 1
ATOM 665 N N . MET A 1 88 ? 16.614 -2.767 -23.387 1.00 96.94 88 MET A N 1
ATOM 666 C CA . MET A 1 88 ? 16.890 -4.204 -23.300 1.00 96.94 88 MET A CA 1
ATOM 667 C C . MET A 1 88 ? 16.425 -4.815 -21.966 1.00 96.94 88 MET A C 1
ATOM 669 O O . MET A 1 88 ? 15.867 -5.914 -21.950 1.00 96.94 88 MET A O 1
ATOM 673 N N . LEU A 1 89 ? 16.662 -4.141 -20.835 1.00 95.75 89 LEU A N 1
ATOM 674 C CA . LEU A 1 89 ? 16.222 -4.623 -19.523 1.00 95.75 89 LEU A CA 1
ATOM 675 C C . LEU A 1 89 ? 14.693 -4.635 -19.419 1.00 95.75 89 LEU A C 1
ATOM 677 O O . LEU A 1 89 ? 14.122 -5.622 -18.957 1.00 95.75 89 LEU A O 1
ATOM 681 N N . LEU A 1 90 ? 14.034 -3.560 -19.859 1.00 94.56 90 LEU A N 1
ATOM 682 C CA . LEU A 1 90 ? 12.577 -3.453 -19.839 1.00 94.56 90 LEU A CA 1
ATOM 683 C C . LEU A 1 90 ? 11.924 -4.524 -20.713 1.00 94.56 90 LEU A C 1
ATOM 685 O O . LEU A 1 90 ? 10.936 -5.125 -20.295 1.00 94.56 90 LEU A O 1
ATOM 689 N N . ASP A 1 91 ? 12.481 -4.808 -21.888 1.00 95.62 91 ASP A N 1
ATOM 690 C CA . ASP A 1 91 ? 11.955 -5.842 -22.777 1.00 95.62 91 ASP A CA 1
ATOM 691 C C . ASP A 1 91 ? 12.088 -7.241 -22.175 1.00 95.62 91 ASP A C 1
ATOM 693 O O . ASP A 1 91 ? 11.116 -7.998 -22.186 1.00 95.62 91 ASP A O 1
ATOM 697 N N . ARG A 1 92 ? 13.226 -7.551 -21.540 1.00 96.31 92 ARG A N 1
ATOM 698 C CA . ARG A 1 92 ? 13.403 -8.820 -20.814 1.00 96.31 92 ARG A CA 1
ATOM 699 C C . ARG A 1 92 ? 12.439 -8.967 -19.642 1.00 96.31 92 ARG A C 1
ATOM 701 O O . ARG A 1 92 ? 11.878 -10.041 -19.446 1.00 96.31 92 ARG A O 1
ATOM 708 N N . LEU A 1 93 ? 12.217 -7.901 -18.871 1.00 94.62 93 LEU A N 1
ATOM 709 C CA . LEU A 1 93 ? 11.257 -7.922 -17.763 1.00 94.62 93 LEU A CA 1
ATOM 710 C C . LEU A 1 93 ? 9.825 -8.132 -18.278 1.00 94.62 93 LEU A C 1
ATOM 712 O O . LEU A 1 93 ? 9.089 -8.944 -17.725 1.00 94.62 93 LEU A O 1
ATOM 716 N N . ARG A 1 94 ? 9.439 -7.466 -19.374 1.00 92.94 94 ARG A N 1
ATOM 717 C CA . ARG A 1 94 ? 8.122 -7.650 -20.012 1.00 92.94 94 ARG A CA 1
ATOM 718 C C . ARG A 1 94 ? 7.918 -9.066 -20.538 1.00 92.94 94 ARG A C 1
ATOM 720 O O . ARG A 1 94 ? 6.810 -9.589 -20.446 1.00 92.94 94 ARG A O 1
ATOM 727 N N . GLU A 1 95 ? 8.949 -9.658 -21.130 1.00 94.44 95 GLU A N 1
ATOM 728 C CA . GLU A 1 95 ? 8.915 -11.045 -21.591 1.00 94.44 95 GLU A CA 1
ATOM 729 C C . GLU A 1 95 ? 8.759 -12.010 -20.412 1.00 94.44 95 GLU A C 1
ATOM 731 O O . GLU A 1 95 ? 7.870 -12.859 -20.443 1.00 94.44 95 GLU A O 1
ATOM 736 N N . GLY A 1 96 ? 9.533 -11.816 -19.339 1.00 92.75 96 GLY A N 1
ATOM 737 C CA . GLY A 1 96 ? 9.430 -12.614 -18.117 1.00 92.75 96 GLY A CA 1
ATOM 738 C C . GLY A 1 96 ? 8.035 -12.574 -17.489 1.00 92.75 96 GLY A C 1
ATOM 739 O O . GLY A 1 96 ? 7.495 -13.622 -17.147 1.00 92.75 96 GLY A O 1
ATOM 740 N N . VAL A 1 97 ? 7.412 -11.393 -17.411 1.00 90.88 97 VAL A N 1
ATOM 741 C CA . VAL A 1 97 ? 6.035 -11.245 -16.901 1.00 90.88 97 VAL A CA 1
ATOM 742 C C . VAL A 1 97 ? 5.028 -12.002 -17.773 1.00 90.88 97 VAL A C 1
ATOM 744 O O . VAL A 1 97 ? 4.164 -12.698 -17.247 1.00 90.88 97 VAL A O 1
ATOM 747 N N . ARG A 1 98 ? 5.142 -11.916 -19.107 1.00 89.94 98 ARG A N 1
ATOM 748 C CA . ARG A 1 98 ? 4.255 -12.655 -20.026 1.00 89.94 98 ARG A CA 1
ATOM 749 C C . ARG A 1 98 ? 4.424 -14.168 -19.903 1.00 89.94 98 ARG A C 1
ATOM 751 O O . ARG A 1 98 ? 3.431 -14.887 -19.927 1.00 89.94 98 ARG A O 1
ATOM 758 N N . ALA A 1 99 ? 5.663 -14.638 -19.771 1.00 89.62 99 ALA A N 1
ATOM 759 C CA . ALA A 1 99 ? 5.958 -16.055 -19.590 1.00 89.62 99 ALA A CA 1
ATOM 760 C C . ALA A 1 99 ? 5.408 -16.584 -18.255 1.00 89.62 99 ALA A C 1
ATOM 762 O O . ALA A 1 99 ? 4.793 -17.648 -18.233 1.00 89.62 99 ALA A O 1
ATOM 763 N N . ALA A 1 100 ? 5.568 -15.822 -17.167 1.00 83.81 100 ALA A N 1
ATOM 764 C CA . ALA A 1 100 ? 5.009 -16.166 -15.861 1.00 83.81 100 ALA A CA 1
ATOM 765 C C . ALA A 1 100 ? 3.474 -16.250 -15.902 1.00 83.81 100 ALA A C 1
ATOM 767 O O . ALA A 1 100 ? 2.909 -17.259 -15.489 1.00 83.81 100 ALA A O 1
ATOM 768 N N . ALA A 1 101 ? 2.809 -15.259 -16.506 1.00 81.00 101 ALA A N 1
ATOM 769 C CA . ALA A 1 101 ? 1.351 -15.247 -16.638 1.00 81.00 101 ALA A CA 1
ATOM 770 C C . ALA A 1 101 ? 0.810 -16.432 -17.465 1.00 81.00 101 ALA A C 1
ATOM 772 O O . ALA A 1 101 ? -0.242 -16.986 -17.147 1.00 81.00 101 ALA A O 1
ATOM 773 N N . ALA A 1 102 ? 1.525 -16.848 -18.517 1.00 76.88 102 ALA A N 1
ATOM 774 C CA . ALA A 1 102 ? 1.156 -18.029 -19.298 1.00 76.88 102 ALA A CA 1
ATOM 775 C C . ALA A 1 102 ? 1.281 -19.326 -18.476 1.00 76.88 102 ALA A C 1
ATOM 777 O O . ALA A 1 102 ? 0.395 -20.175 -18.544 1.00 76.88 102 ALA A O 1
ATOM 778 N N . GLY A 1 103 ? 2.338 -19.450 -17.664 1.00 72.50 103 GLY A N 1
ATOM 779 C CA . GLY A 1 103 ? 2.532 -20.594 -16.770 1.00 72.50 103 GLY A CA 1
ATOM 780 C C . GLY A 1 103 ? 1.486 -20.676 -15.654 1.00 72.50 103 GLY A C 1
ATOM 781 O O . GLY A 1 103 ? 1.013 -21.765 -15.334 1.00 72.50 103 GLY A O 1
ATOM 782 N N . GLU A 1 104 ? 1.068 -19.537 -15.098 1.00 68.19 104 GLU A N 1
ATOM 783 C CA . GLU A 1 104 ? -0.010 -19.471 -14.101 1.00 68.19 104 GLU A CA 1
ATOM 784 C C . GLU A 1 104 ? -1.365 -19.881 -14.694 1.00 68.19 104 GLU A C 1
ATOM 786 O O . GLU A 1 104 ? -2.086 -20.675 -14.091 1.00 68.19 104 GLU A O 1
ATOM 791 N N . ALA A 1 105 ? -1.698 -19.417 -15.904 1.00 64.44 105 ALA A N 1
ATOM 792 C CA . ALA A 1 105 ? -2.933 -19.806 -16.590 1.00 64.44 105 ALA A CA 1
ATOM 793 C C . ALA A 1 105 ? -2.996 -21.319 -16.876 1.00 64.44 105 ALA A C 1
ATOM 795 O O . ALA A 1 105 ? -4.055 -21.940 -16.751 1.00 64.44 105 ALA A O 1
ATOM 796 N N . GLU A 1 106 ? -1.859 -21.925 -17.220 1.00 58.41 106 GLU A N 1
ATOM 797 C CA . GLU A 1 106 ? -1.748 -23.362 -17.468 1.00 58.41 106 GLU A CA 1
ATOM 798 C C . GLU A 1 106 ? -1.840 -24.179 -16.163 1.00 58.41 106 GLU A C 1
ATOM 800 O O . GLU A 1 106 ? -2.549 -25.186 -16.115 1.00 58.41 106 GLU A O 1
ATOM 805 N N . ALA A 1 107 ? -1.230 -23.702 -15.072 1.00 58.44 107 ALA A N 1
ATOM 806 C CA . ALA A 1 107 ? -1.336 -24.315 -13.745 1.00 58.44 107 ALA A CA 1
ATOM 807 C C . ALA A 1 107 ? -2.768 -24.258 -13.175 1.00 58.44 107 ALA A C 1
ATOM 809 O O . ALA A 1 107 ? -3.249 -25.242 -12.609 1.00 58.44 107 ALA A O 1
ATOM 810 N N . VAL A 1 108 ? -3.486 -23.145 -13.371 1.00 59.28 108 VAL A N 1
ATOM 811 C CA . VAL A 1 108 ? -4.900 -23.005 -12.974 1.00 59.28 108 VAL A CA 1
ATOM 812 C C . VAL A 1 108 ? -5.798 -23.946 -13.788 1.00 59.28 108 VAL A C 1
ATOM 814 O O . VAL A 1 108 ? -6.681 -24.595 -13.224 1.00 59.28 108 VAL A O 1
ATOM 817 N N . ALA A 1 109 ? -5.550 -24.086 -15.095 1.00 55.88 109 ALA A N 1
ATOM 818 C CA . ALA A 1 109 ? -6.297 -25.008 -15.952 1.00 55.88 109 ALA A CA 1
ATOM 819 C C . ALA A 1 109 ? -6.082 -26.486 -15.570 1.00 55.88 109 ALA A C 1
ATOM 821 O O . ALA A 1 109 ? -7.022 -27.280 -15.626 1.00 55.88 109 ALA A O 1
ATOM 822 N N . GLN A 1 110 ? -4.870 -26.853 -15.146 1.00 55.38 110 GLN A N 1
ATOM 823 C CA . GLN A 1 110 ? -4.542 -28.210 -14.698 1.00 55.38 110 GLN A CA 1
ATOM 824 C C . GLN A 1 110 ? -5.068 -28.507 -13.282 1.00 55.38 110 GLN A C 1
ATOM 826 O O . GLN A 1 110 ? -5.561 -29.606 -13.033 1.00 55.38 110 GLN A O 1
ATOM 831 N N . GLY A 1 111 ? -5.055 -27.526 -12.372 1.00 46.72 111 GLY A N 1
ATOM 832 C CA . GLY A 1 111 ? -5.638 -27.652 -11.029 1.00 46.72 111 GLY A CA 1
ATOM 833 C C . GLY A 1 111 ? -7.161 -27.851 -11.031 1.00 46.72 111 GLY A C 1
ATOM 834 O O . GLY A 1 111 ? -7.691 -28.562 -10.180 1.00 46.72 111 GLY A O 1
ATOM 835 N N . ALA A 1 112 ? -7.866 -27.307 -12.029 1.00 49.94 112 ALA A N 1
ATOM 836 C CA . ALA A 1 112 ? -9.309 -27.498 -12.202 1.00 49.94 112 ALA A CA 1
ATOM 837 C C . ALA A 1 112 ? -9.707 -28.915 -12.675 1.00 49.94 112 ALA A C 1
ATOM 839 O O . ALA A 1 112 ? -10.873 -29.286 -12.556 1.00 49.94 112 ALA A O 1
ATOM 840 N N . GLN A 1 113 ? -8.768 -29.722 -13.188 1.00 47.53 113 GLN A N 1
ATOM 841 C CA . GLN A 1 113 ? -9.028 -31.103 -13.628 1.00 47.53 113 GLN A CA 1
ATOM 842 C C . GLN A 1 113 ? -8.741 -32.168 -12.550 1.00 47.53 113 GLN A C 1
ATOM 844 O O . GLN A 1 113 ? -8.984 -33.349 -12.788 1.00 47.53 113 GLN A O 1
ATOM 849 N N . GLY A 1 114 ? -8.248 -31.776 -11.367 1.00 44.03 114 GLY A N 1
ATOM 850 C CA . GLY A 1 114 ? -7.837 -32.695 -10.293 1.00 44.03 114 GLY A CA 1
ATOM 851 C C . GLY A 1 114 ? -8.783 -32.805 -9.090 1.00 44.03 114 GLY A C 1
ATOM 852 O O . GLY A 1 114 ? -8.455 -33.509 -8.139 1.00 44.03 114 GLY A O 1
ATOM 853 N N . GLY A 1 115 ? -9.924 -32.110 -9.095 1.00 41.22 115 GLY A N 1
ATOM 854 C CA . GLY A 1 115 ? -10.907 -32.143 -8.006 1.00 41.22 115 GLY A CA 1
ATOM 855 C C . GLY A 1 115 ? -12.145 -32.960 -8.367 1.00 41.22 115 GLY A C 1
ATOM 856 O O . GLY A 1 115 ? -13.142 -32.382 -8.796 1.00 41.22 115 GLY A O 1
ATOM 857 N N . ALA A 1 116 ? -12.073 -34.280 -8.192 1.00 35.09 116 ALA A N 1
ATOM 858 C CA . ALA A 1 116 ? -13.214 -35.197 -8.175 1.00 35.09 116 ALA A CA 1
ATOM 859 C C . ALA A 1 116 ? -13.181 -36.028 -6.889 1.00 35.09 116 ALA A C 1
ATOM 861 O O . ALA A 1 116 ? -12.064 -36.436 -6.493 1.00 35.09 116 ALA A O 1
#

Mean predicted aligned error: 7.38 Å

pLDDT: mean 87.73, std 13.29, range [35.09, 96.94]

Radius of gyration: 20.12 Å; Cα contacts (8 Å, |Δi|>4): 91; chains: 1; bounding box: 39×47×47 Å

Nearest PDB structures (foldseek):
  6fua-assembly1_D-2  TM=8.663E-01  e=1.183E-01  Psychrobacter arcticus 273-4
  5lht-assembly1_A  TM=8.464E-01  e=1.659E-01  Mycobacterium tuberculosis H37Rv
  4yb6-assembly1_A  TM=7.288E-01  e=3.264E-01  Campylobacter jejuni RM1221

Solvent-accessible surface area (backbone atoms only — not comparable to full-atom values): 7424 Å² total; per-residue (Å²): 108,53,26,38,28,19,71,47,52,69,57,50,52,49,52,37,57,76,70,63,55,77,56,68,44,76,44,77,38,84,71,65,48,64,81,62,64,58,92,80,43,77,42,80,52,78,90,74,89,83,51,60,66,37,51,77,52,75,44,77,88,86,74,90,89,75,90,85,77,93,74,91,87,75,66,94,77,66,94,60,93,58,53,72,58,50,52,52,50,52,51,53,51,53,49,50,52,53,54,49,53,52,54,51,56,51,51,54,60,54,58,70,75,69,78,127